Protein AF-A0A7L4N3T1-F1 (afdb_monomer_lite)

InterPro domains:
  IPR019341 Alpha/gamma-adaptin-binding protein p34 [PTHR14659] (2-77)

Foldseek 3Di:
DPPPPDDPAAEDEDQEADPVPQHPVNVCVVCVVVVYDYAHQHYPDAFDPPDPDTDDGHPVVVVVRVVVDDPPPDDDD

pLDDT: mean 87.78, std 10.44, range [48.59, 97.5]

Structure (mmCIF, N/CA/C/O ba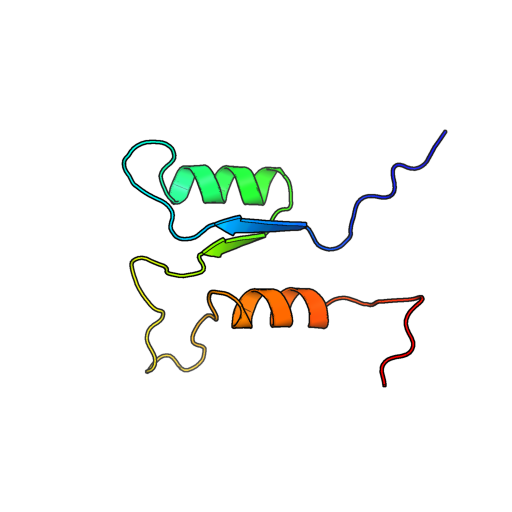ckbone):
data_AF-A0A7L4N3T1-F1
#
_entry.id   AF-A0A7L4N3T1-F1
#
loop_
_atom_site.group_PDB
_atom_site.id
_atom_site.type_symbol
_atom_site.label_atom_id
_atom_site.label_alt_id
_atom_site.label_comp_id
_atom_site.label_asym_id
_atom_site.label_entity_id
_atom_site.label_seq_id
_atom_site.pdbx_PDB_ins_code
_atom_site.Cartn_x
_atom_site.Cartn_y
_atom_site.Cartn_z
_atom_site.occupancy
_atom_site.B_iso_or_equiv
_atom_site.auth_seq_id
_atom_site.auth_comp_id
_atom_site.auth_asym_id
_atom_site.auth_atom_id
_atom_site.pdbx_PDB_model_num
ATOM 1 N N . LEU A 1 1 ? -24.550 16.630 13.359 1.00 48.59 1 LEU A N 1
ATOM 2 C CA . LEU A 1 1 ? -23.124 16.505 13.003 1.00 48.59 1 LEU A CA 1
ATOM 3 C C . LEU A 1 1 ? -22.910 15.036 12.704 1.00 48.59 1 LEU A C 1
ATOM 5 O O . LEU A 1 1 ? -22.897 14.245 13.633 1.00 48.59 1 LEU A O 1
ATOM 9 N N . THR A 1 2 ? -22.950 14.647 11.435 1.00 52.69 2 THR A N 1
ATOM 10 C CA . THR A 1 2 ? -22.552 13.294 11.039 1.00 52.69 2 THR A CA 1
ATOM 11 C C . THR A 1 2 ? -21.049 13.218 11.243 1.00 52.69 2 THR A C 1
ATOM 13 O O . THR A 1 2 ? -20.320 13.938 10.567 1.00 52.69 2 THR A O 1
ATOM 16 N N . GLU A 1 3 ? -20.591 12.431 12.213 1.00 60.47 3 GLU A N 1
ATOM 17 C CA . GLU A 1 3 ? -19.194 12.004 12.233 1.00 60.47 3 GLU A CA 1
ATOM 18 C C . GLU A 1 3 ? -18.935 11.308 10.894 1.00 60.47 3 GLU A C 1
ATOM 20 O O . GLU A 1 3 ? -19.608 10.333 10.551 1.00 60.47 3 GLU A O 1
ATOM 25 N N . GLU A 1 4 ? -18.052 11.879 10.076 1.00 69.12 4 GLU A N 1
ATOM 26 C CA . GLU A 1 4 ? -17.576 11.204 8.877 1.00 69.12 4 GLU A CA 1
ATOM 27 C C . GLU A 1 4 ? -16.724 10.030 9.352 1.00 69.12 4 GLU A C 1
ATOM 29 O O . GLU A 1 4 ? -15.602 10.203 9.822 1.00 69.12 4 GLU A O 1
ATOM 34 N N . TRP A 1 5 ? -17.298 8.830 9.297 1.00 74.12 5 TRP A N 1
ATOM 35 C CA . TRP A 1 5 ? -16.586 7.590 9.567 1.00 74.12 5 TRP A CA 1
ATOM 36 C C . TRP A 1 5 ? -15.551 7.399 8.462 1.00 74.12 5 TRP A C 1
ATOM 38 O O . TRP A 1 5 ? -15.866 6.904 7.378 1.00 74.12 5 TRP A O 1
ATOM 48 N N . LEU A 1 6 ? -14.327 7.853 8.713 1.00 76.50 6 LEU A N 1
ATOM 49 C CA . LEU A 1 6 ? -13.216 7.599 7.812 1.00 76.50 6 LEU A CA 1
ATOM 50 C C . LEU A 1 6 ? -12.787 6.134 7.954 1.00 76.50 6 LEU A C 1
ATOM 52 O O . LEU A 1 6 ? -12.731 5.619 9.073 1.00 76.50 6 LEU A O 1
ATOM 56 N N . PRO A 1 7 ? -12.496 5.445 6.840 1.00 84.62 7 PRO A N 1
ATOM 57 C CA . PRO A 1 7 ? -11.958 4.097 6.904 1.00 84.62 7 PRO A CA 1
ATOM 58 C C . PRO A 1 7 ? -10.600 4.102 7.614 1.00 84.62 7 PRO A C 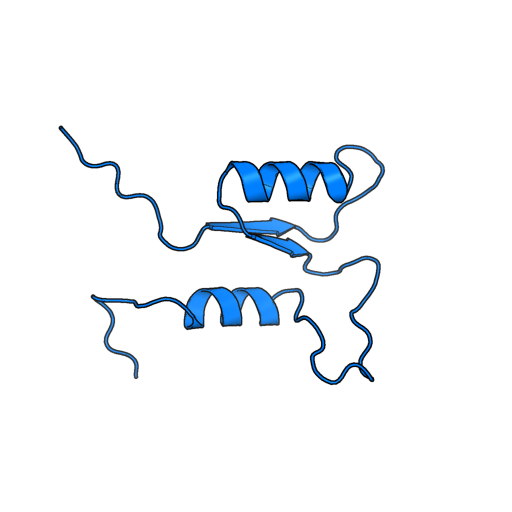1
ATOM 60 O O . PRO A 1 7 ? -9.746 4.941 7.335 1.00 84.62 7 PRO A O 1
ATOM 63 N N . GLU A 1 8 ? -10.387 3.125 8.496 1.00 85.38 8 GLU A N 1
ATOM 64 C CA . GLU A 1 8 ? -9.107 2.933 9.195 1.00 85.38 8 GLU A CA 1
ATOM 65 C C . GLU A 1 8 ? -7.987 2.496 8.237 1.00 85.38 8 GLU A C 1
ATOM 67 O O . GLU A 1 8 ? -6.812 2.754 8.485 1.00 85.38 8 GLU A O 1
ATOM 72 N N . VAL A 1 9 ? -8.357 1.868 7.114 1.00 90.81 9 VAL A N 1
ATOM 73 C CA . VAL A 1 9 ? -7.429 1.359 6.098 1.00 90.81 9 VAL A CA 1
ATOM 74 C C . VAL A 1 9 ? -7.774 1.957 4.746 1.00 90.81 9 VAL A C 1
ATOM 76 O O . VAL A 1 9 ? -8.852 1.709 4.204 1.00 90.81 9 VAL A O 1
ATOM 79 N N . MET A 1 10 ? -6.840 2.707 4.172 1.00 94.75 10 MET A N 1
ATOM 80 C CA . MET A 1 10 ? -6.951 3.253 2.823 1.00 94.75 10 MET A CA 1
ATOM 81 C C . MET A 1 10 ? -5.770 2.759 1.996 1.00 94.75 10 MET A C 1
ATOM 83 O O . MET A 1 10 ? -4.621 3.027 2.329 1.00 94.75 10 MET A O 1
ATOM 87 N N . ILE A 1 11 ? -6.043 2.019 0.921 1.00 96.38 11 ILE A N 1
ATOM 88 C CA . ILE A 1 11 ? -5.006 1.439 0.056 1.00 96.38 11 ILE A CA 1
ATOM 89 C C . ILE A 1 11 ? -5.272 1.876 -1.381 1.00 96.38 11 ILE A C 1
ATOM 91 O O . ILE A 1 11 ? -6.351 1.627 -1.921 1.00 96.38 11 ILE A O 1
ATOM 95 N N . LEU A 1 12 ? -4.286 2.518 -2.008 1.00 96.62 12 LEU A N 1
ATOM 96 C CA . LEU A 1 12 ? -4.296 2.822 -3.432 1.00 96.62 12 LEU A CA 1
ATOM 97 C C . LEU A 1 12 ? -3.509 1.731 -4.148 1.00 96.62 12 LEU A C 1
ATOM 99 O O . LEU A 1 12 ? -2.287 1.651 -4.042 1.00 96.62 12 LEU A O 1
ATOM 103 N N . VAL A 1 13 ? -4.227 0.893 -4.892 1.00 96.31 13 VAL A N 1
ATOM 104 C CA . VAL A 1 13 ? -3.638 -0.225 -5.630 1.00 96.31 13 VAL A CA 1
ATOM 105 C C . VAL A 1 13 ? -3.514 0.136 -7.103 1.00 96.31 13 VAL A C 1
ATOM 107 O O . VAL A 1 13 ? -4.482 0.562 -7.734 1.00 96.31 13 VAL A O 1
ATOM 110 N N . CYS A 1 14 ? -2.335 -0.076 -7.677 1.00 94.75 14 CYS A N 1
ATOM 111 C CA . CYS A 1 14 ? -2.106 0.047 -9.112 1.00 94.75 14 CYS A CA 1
ATOM 112 C C . CYS A 1 14 ? -1.232 -1.106 -9.615 1.00 94.75 14 CYS A C 1
ATOM 114 O O . CYS A 1 14 ? -0.591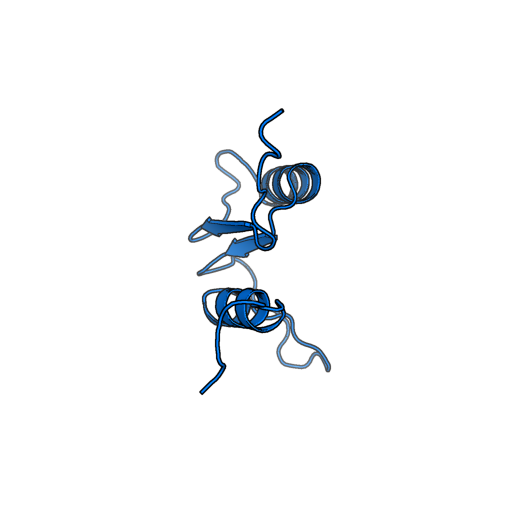 -1.805 -8.834 1.00 94.75 14 CYS A O 1
ATOM 116 N N . ASN A 1 15 ? -1.210 -1.344 -10.929 1.00 93.56 15 ASN A N 1
ATOM 117 C CA . ASN A 1 15 ? -0.342 -2.390 -11.471 1.00 93.56 15 ASN A CA 1
ATOM 118 C C . A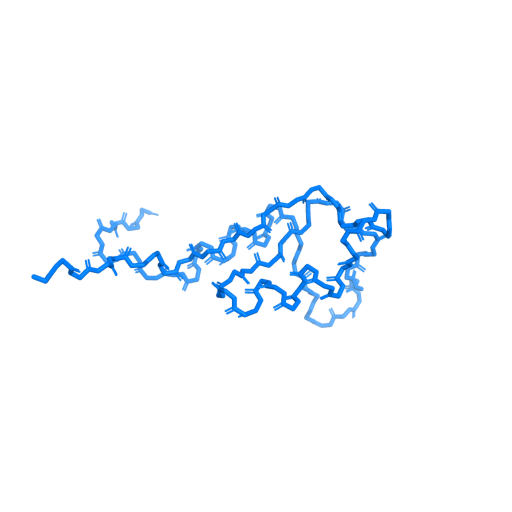SN A 1 15 ? 1.139 -2.030 -11.277 1.00 93.56 15 ASN A C 1
ATOM 120 O O . ASN A 1 15 ? 1.903 -2.793 -10.699 1.00 93.56 15 ASN A O 1
ATOM 124 N N . ARG A 1 16 ? 1.520 -0.844 -11.745 1.00 91.19 16 ARG A N 1
ATOM 125 C CA . ARG A 1 16 ? 2.856 -0.267 -11.621 1.00 91.19 16 ARG A CA 1
ATOM 126 C C . ARG A 1 16 ? 2.741 1.239 -11.819 1.00 91.19 16 ARG A C 1
ATOM 128 O O . ARG A 1 16 ? 1.981 1.672 -12.689 1.00 91.19 16 ARG A O 1
ATOM 135 N N . VAL A 1 17 ? 3.500 2.027 -11.069 1.00 89.75 17 VAL A N 1
ATOM 136 C CA . VAL A 1 17 ? 3.636 3.460 -11.331 1.00 89.75 17 VAL A CA 1
ATOM 137 C C . VAL A 1 17 ? 4.588 3.674 -12.505 1.00 89.75 17 VAL A C 1
ATOM 139 O O . VAL A 1 17 ? 5.626 3.026 -12.613 1.00 89.75 17 VAL A O 1
ATOM 142 N N . SER A 1 18 ? 4.225 4.565 -13.423 1.00 82.88 18 SER A N 1
ATOM 143 C CA . SER A 1 18 ? 4.999 4.807 -14.640 1.00 82.88 18 SER A CA 1
ATOM 144 C C . SER A 1 18 ? 5.517 6.239 -14.677 1.00 82.88 18 SER A C 1
ATOM 146 O O . SER A 1 18 ? 4.811 7.165 -14.283 1.00 82.88 18 SER A O 1
ATOM 148 N N . GLU A 1 19 ? 6.708 6.433 -15.237 1.00 82.69 19 GLU A N 1
ATOM 149 C CA . GLU A 1 19 ? 7.267 7.770 -15.485 1.00 82.69 19 GLU A CA 1
ATOM 150 C C . GLU A 1 19 ? 6.465 8.566 -16.533 1.00 82.69 19 GLU A C 1
ATOM 152 O O . GLU A 1 19 ? 6.522 9.795 -16.576 1.00 82.69 19 GLU A O 1
ATOM 157 N N . ASN A 1 20 ? 5.644 7.888 -17.343 1.00 84.81 20 ASN A N 1
ATOM 158 C CA . ASN A 1 20 ? 4.712 8.528 -18.265 1.00 84.81 20 ASN A CA 1
ATOM 159 C C . ASN A 1 20 ? 3.447 8.962 -17.509 1.00 84.81 20 ASN A C 1
ATOM 161 O O . ASN A 1 20 ? 2.429 8.269 -17.512 1.00 84.81 20 ASN A O 1
ATOM 165 N N . GLY A 1 21 ? 3.522 10.116 -16.845 1.00 86.50 21 GLY A N 1
ATOM 166 C CA . GLY A 1 21 ? 2.408 10.726 -16.117 1.00 86.50 21 GLY A CA 1
ATOM 167 C C . GLY A 1 21 ? 2.766 11.056 -14.670 1.00 86.50 21 GLY A C 1
ATOM 168 O O . GLY A 1 21 ? 3.579 11.944 -14.409 1.00 86.50 21 GLY A O 1
ATOM 169 N N . VAL A 1 22 ? 2.111 10.384 -13.720 1.00 89.81 22 VAL A N 1
ATOM 170 C CA . VAL A 1 22 ? 2.411 10.523 -12.289 1.00 89.81 22 VAL A CA 1
ATOM 171 C C . VAL A 1 22 ? 3.494 9.515 -11.932 1.00 89.81 22 VAL A C 1
ATOM 173 O O . VAL A 1 22 ? 3.221 8.319 -11.888 1.00 89.81 22 VAL A O 1
ATOM 176 N N . ASN A 1 23 ? 4.706 10.006 -11.677 1.00 92.00 23 ASN A N 1
ATOM 177 C CA . ASN A 1 23 ? 5.814 9.165 -11.235 1.00 92.00 23 ASN A CA 1
ATOM 178 C C . ASN A 1 23 ? 5.614 8.648 -9.800 1.00 92.00 23 ASN A C 1
ATOM 180 O O . ASN A 1 23 ? 4.742 9.115 -9.057 1.00 92.00 23 ASN A O 1
ATOM 184 N N . ARG A 1 24 ? 6.452 7.683 -9.402 1.00 91.38 24 ARG A N 1
ATOM 185 C CA . ARG A 1 24 ? 6.350 6.998 -8.102 1.00 91.38 24 ARG A CA 1
ATOM 186 C C . ARG A 1 24 ? 6.396 7.968 -6.931 1.00 91.38 24 ARG A C 1
ATOM 188 O O . ARG A 1 24 ? 5.559 7.882 -6.041 1.00 91.38 24 ARG A O 1
ATOM 195 N N . GLN A 1 25 ? 7.316 8.930 -6.972 1.00 93.00 25 GLN A N 1
ATOM 196 C CA . GLN A 1 25 ? 7.461 9.928 -5.917 1.00 93.00 25 GLN A CA 1
ATOM 197 C C . GLN A 1 25 ? 6.174 10.741 -5.721 1.00 93.00 25 GLN A C 1
ATOM 199 O O . GLN A 1 25 ? 5.673 10.832 -4.605 1.00 93.00 25 GLN A O 1
ATOM 204 N N . LYS A 1 26 ? 5.594 11.282 -6.798 1.00 94.75 26 LYS A N 1
ATOM 205 C CA . LYS A 1 26 ? 4.356 12.072 -6.715 1.00 94.75 26 LYS A CA 1
ATOM 206 C C . LYS A 1 26 ? 3.171 11.240 -6.236 1.00 94.75 26 LYS A C 1
ATOM 208 O O . LYS A 1 26 ? 2.362 11.734 -5.453 1.00 94.75 26 LYS A O 1
ATOM 213 N N . ALA A 1 27 ? 3.057 9.994 -6.701 1.00 94.69 27 ALA A N 1
ATOM 214 C CA . ALA A 1 27 ? 2.018 9.080 -6.234 1.00 94.69 27 ALA A CA 1
ATOM 215 C C . ALA A 1 27 ? 2.167 8.803 -4.729 1.00 94.69 27 ALA A C 1
ATOM 217 O O . ALA A 1 27 ? 1.186 8.889 -3.992 1.00 94.69 27 ALA A O 1
ATOM 218 N N . GLN A 1 28 ? 3.394 8.550 -4.268 1.00 95.25 28 GLN A N 1
ATOM 219 C CA . GLN A 1 28 ? 3.705 8.298 -2.863 1.00 95.25 28 GLN A CA 1
ATOM 220 C C . GLN A 1 28 ? 3.404 9.515 -1.980 1.00 95.25 28 GLN A C 1
ATOM 222 O O . GLN A 1 28 ? 2.725 9.386 -0.964 1.00 95.25 28 GLN A O 1
ATOM 227 N N . GLU A 1 29 ? 3.858 10.706 -2.379 1.00 97.31 29 GLU A N 1
ATOM 228 C CA . GLU A 1 29 ? 3.592 11.963 -1.669 1.00 97.31 29 GLU A CA 1
ATOM 229 C C . GLU A 1 29 ? 2.087 12.231 -1.550 1.00 97.31 29 GLU A C 1
ATOM 231 O O . GLU A 1 29 ? 1.600 12.632 -0.490 1.00 97.31 29 GLU A O 1
ATOM 236 N N . TRP A 1 30 ? 1.331 11.968 -2.621 1.00 96.81 30 TRP A N 1
ATOM 237 C CA . TRP A 1 30 ? -0.122 12.078 -2.593 1.00 96.81 30 TRP A CA 1
ATOM 238 C C . TRP A 1 30 ? -0.741 11.075 -1.617 1.00 96.81 30 TRP A C 1
ATOM 240 O O . TRP A 1 30 ? -1.592 11.469 -0.820 1.00 96.81 30 TRP A O 1
ATOM 250 N N . CYS A 1 31 ? -0.299 9.815 -1.639 1.00 97.19 31 CYS A N 1
ATOM 251 C CA . CYS A 1 31 ? -0.819 8.775 -0.755 1.00 97.19 31 CYS A CA 1
ATOM 252 C C . CYS A 1 31 ? -0.587 9.131 0.719 1.00 97.19 31 CYS A C 1
ATOM 254 O O . CYS A 1 31 ? -1.551 9.192 1.478 1.00 97.19 31 CYS A O 1
ATOM 256 N N . ILE A 1 32 ? 0.638 9.520 1.091 1.00 96.50 32 ILE A N 1
ATOM 257 C CA . ILE A 1 32 ? 0.976 9.966 2.454 1.00 96.50 32 ILE A CA 1
ATOM 258 C C . ILE A 1 32 ? 0.091 11.142 2.881 1.00 96.50 32 ILE A C 1
ATOM 260 O O . ILE A 1 32 ? -0.474 11.133 3.973 1.00 96.50 32 ILE A O 1
ATOM 264 N N . LYS A 1 33 ? -0.075 12.145 2.010 1.00 97.50 33 LYS A N 1
ATOM 265 C CA . LYS A 1 33 ? -0.879 13.337 2.311 1.00 97.50 33 LYS A CA 1
ATOM 266 C C . LYS A 1 33 ? -2.355 13.021 2.584 1.00 97.50 33 LYS A C 1
ATOM 268 O O . LYS A 1 33 ? -2.989 13.754 3.338 1.00 97.50 33 LYS A O 1
ATOM 273 N N . HIS A 1 34 ? -2.899 11.975 1.967 1.00 95.69 34 HIS A N 1
ATOM 274 C CA . HIS A 1 34 ? -4.314 11.607 2.081 1.00 95.69 34 HIS A CA 1
ATOM 275 C C . HIS A 1 34 ? -4.538 10.355 2.942 1.00 95.69 34 HIS A C 1
ATOM 277 O O . HIS A 1 34 ? -5.662 9.872 3.016 1.00 95.69 34 HIS A O 1
ATOM 283 N N . GLY A 1 35 ? -3.492 9.834 3.592 1.00 94.69 35 GLY A N 1
ATOM 284 C CA . GLY A 1 35 ? -3.568 8.654 4.457 1.00 94.69 35 GLY A CA 1
ATOM 285 C C . GLY A 1 35 ? -3.696 7.320 3.716 1.00 94.69 35 GLY A C 1
ATOM 286 O O . GLY A 1 35 ? -4.072 6.328 4.331 1.00 94.69 35 GLY A O 1
ATOM 287 N N . PHE A 1 36 ? -3.410 7.284 2.415 1.00 96.69 36 PHE A N 1
ATOM 288 C CA . PHE A 1 36 ? -3.365 6.044 1.647 1.00 96.69 36 PHE A CA 1
ATOM 289 C C . PHE A 1 36 ? -2.003 5.367 1.772 1.00 96.69 36 PHE A C 1
ATOM 291 O O . PHE A 1 36 ? -0.955 6.012 1.779 1.00 96.69 36 PHE A O 1
ATOM 298 N N . GLU A 1 37 ? -2.025 4.044 1.744 1.00 95.56 37 GLU A N 1
ATOM 299 C CA . GLU A 1 37 ? -0.871 3.225 1.419 1.00 95.56 37 GLU A CA 1
ATOM 300 C C . GLU A 1 37 ? -0.835 2.953 -0.093 1.00 95.56 37 GLU A C 1
ATOM 302 O O . GLU A 1 37 ? -1.809 2.454 -0.658 1.00 95.56 37 GLU A O 1
ATOM 307 N N . LEU A 1 38 ? 0.280 3.269 -0.758 1.00 95.69 38 LEU A N 1
ATOM 308 C CA . LEU A 1 38 ? 0.485 2.931 -2.167 1.00 95.69 38 LEU A CA 1
ATOM 309 C C . LEU A 1 38 ? 0.976 1.486 -2.295 1.00 95.69 38 LEU A C 1
ATOM 311 O O . LEU A 1 38 ? 2.030 1.148 -1.763 1.00 95.69 38 LEU A O 1
ATOM 315 N N . VAL A 1 39 ? 0.259 0.656 -3.056 1.00 96.00 39 VAL A N 1
ATOM 316 C CA . VAL A 1 39 ? 0.669 -0.726 -3.338 1.00 96.00 39 VAL A CA 1
ATOM 317 C C . VAL A 1 39 ? 0.692 -0.990 -4.841 1.00 96.00 39 VAL A C 1
ATOM 319 O O . VAL A 1 39 ? -0.333 -0.942 -5.523 1.00 96.00 39 VAL A O 1
ATOM 322 N N . GLU A 1 40 ? 1.873 -1.333 -5.351 1.00 94.94 40 GLU A N 1
ATOM 323 C CA . GLU A 1 40 ? 2.066 -1.788 -6.729 1.00 94.94 40 GLU A CA 1
ATOM 324 C C . GLU A 1 40 ? 1.925 -3.318 -6.800 1.00 94.94 40 GLU A C 1
ATOM 326 O O . GLU A 1 40 ? 2.576 -4.047 -6.049 1.00 94.94 40 GLU A O 1
ATOM 331 N N . LEU A 1 41 ? 1.081 -3.825 -7.706 1.00 95.06 41 LEU A N 1
ATOM 332 C CA . LEU A 1 41 ? 0.903 -5.268 -7.937 1.00 95.06 41 LEU A CA 1
ATOM 333 C C . LEU A 1 41 ? 2.091 -5.902 -8.667 1.00 95.06 41 LEU A C 1
ATOM 335 O O . LEU A 1 41 ? 2.315 -7.105 -8.570 1.00 95.06 41 LEU A O 1
ATOM 339 N N . SER A 1 42 ? 2.819 -5.109 -9.443 1.00 91.88 42 SER A N 1
ATOM 340 C CA . SER A 1 42 ? 3.954 -5.521 -10.263 1.00 91.88 42 SER A CA 1
ATOM 341 C C . SER A 1 42 ? 4.984 -4.387 -10.305 1.00 91.88 42 SER A C 1
ATOM 343 O O . SER A 1 42 ? 5.163 -3.758 -11.358 1.00 91.88 42 SER A O 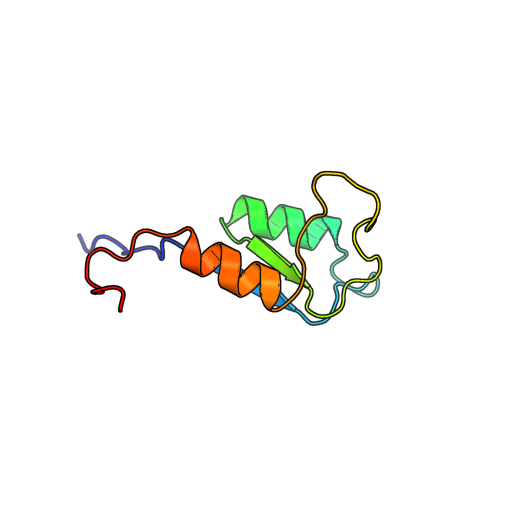1
ATOM 345 N N . PRO A 1 43 ? 5.647 -4.087 -9.169 1.00 90.19 43 PRO A N 1
ATOM 346 C CA . PRO A 1 43 ? 6.607 -2.990 -9.078 1.00 90.19 43 PRO A CA 1
ATOM 347 C C . PRO A 1 43 ? 7.758 -3.162 -10.079 1.00 90.19 43 PRO A C 1
ATOM 349 O O . PRO A 1 43 ? 8.021 -4.258 -10.583 1.00 90.19 43 PRO A O 1
ATOM 352 N N . GLY A 1 44 ? 8.403 -2.046 -10.430 1.00 86.50 44 GLY A N 1
ATOM 353 C CA . GLY A 1 44 ? 9.584 -2.021 -11.305 1.00 86.50 44 GLY A CA 1
ATOM 354 C C . GLY A 1 44 ? 10.764 -2.792 -10.735 1.00 86.50 44 GLY A C 1
ATOM 355 O O . GLY A 1 44 ? 11.413 -3.549 -11.453 1.00 86.50 44 GLY A O 1
ATOM 356 N N . GLU A 1 45 ? 10.971 -2.608 -9.440 1.00 85.56 45 GLU A N 1
ATOM 357 C CA . GLU A 1 45 ? 12.047 -3.183 -8.654 1.00 85.56 45 GLU A CA 1
ATOM 358 C C . GLU A 1 45 ? 11.414 -3.976 -7.517 1.00 85.56 45 GLU A C 1
ATOM 360 O O . GLU A 1 45 ? 10.460 -3.517 -6.879 1.00 85.56 45 GLU A O 1
ATOM 365 N N . LEU A 1 46 ? 11.905 -5.195 -7.321 1.00 87.56 46 LEU A N 1
ATOM 366 C CA . LEU A 1 46 ? 11.505 -6.016 -6.192 1.00 87.56 46 LEU A CA 1
ATOM 367 C C . LEU A 1 46 ? 12.408 -5.698 -4.992 1.00 87.56 46 LEU A C 1
ATOM 369 O O . LEU A 1 46 ? 13.558 -5.305 -5.195 1.00 87.56 46 LEU A O 1
ATOM 373 N N . PRO A 1 47 ? 11.889 -5.857 -3.765 1.00 88.12 47 PRO A N 1
ATOM 374 C CA . PRO A 1 47 ? 12.708 -5.839 -2.559 1.00 88.12 47 PRO A CA 1
ATOM 375 C C . PRO A 1 47 ? 13.851 -6.854 -2.674 1.00 88.12 47 PRO A C 1
ATOM 377 O O . PRO A 1 47 ? 13.675 -7.903 -3.298 1.00 88.12 47 PRO A O 1
ATOM 380 N N . ASP A 1 48 ? 14.992 -6.543 -2.066 1.00 90.12 48 ASP A N 1
ATOM 381 C CA . ASP A 1 48 ? 16.109 -7.482 -1.966 1.00 90.12 48 ASP A CA 1
ATOM 382 C C . ASP A 1 48 ? 15.701 -8.670 -1.081 1.00 90.12 48 ASP A C 1
ATOM 384 O O . ASP A 1 48 ? 15.232 -8.476 0.039 1.00 90.12 48 ASP A O 1
ATOM 388 N N . GLU A 1 49 ? 15.824 -9.894 -1.598 1.00 84.69 49 GLU A N 1
ATOM 389 C CA . GLU A 1 49 ? 15.452 -11.109 -0.863 1.00 84.69 49 GLU A CA 1
ATOM 390 C C . GLU A 1 49 ? 16.475 -11.472 0.221 1.00 84.69 49 GLU A C 1
ATOM 392 O O . GLU A 1 49 ? 16.122 -12.195 1.154 1.00 84.69 49 GLU A O 1
ATOM 397 N N . ASP A 1 50 ? 17.706 -10.961 0.112 1.00 92.06 50 ASP A N 1
ATOM 398 C CA . ASP A 1 50 ? 18.773 -11.165 1.094 1.00 92.06 50 ASP A CA 1
ATOM 399 C C . ASP A 1 50 ? 18.711 -10.148 2.253 1.00 92.06 50 ASP A C 1
ATOM 401 O O . ASP A 1 50 ? 19.491 -10.246 3.203 1.00 92.06 50 ASP A O 1
ATOM 405 N N . ASP A 1 51 ? 17.793 -9.175 2.200 1.00 93.19 51 ASP A N 1
ATOM 406 C CA . ASP A 1 51 ? 17.503 -8.294 3.334 1.00 93.19 51 ASP A CA 1
ATOM 407 C C . ASP A 1 51 ? 16.887 -9.116 4.480 1.00 93.19 51 ASP A C 1
ATOM 409 O O . ASP A 1 51 ? 16.016 -9.960 4.264 1.00 93.19 51 ASP A O 1
ATOM 413 N N . ASP A 1 52 ? 17.304 -8.855 5.720 1.00 92.94 52 ASP A N 1
ATOM 414 C CA . ASP A 1 52 ? 16.732 -9.493 6.912 1.00 92.94 52 ASP A CA 1
ATOM 415 C C . ASP A 1 52 ? 15.231 -9.162 7.062 1.00 92.94 52 ASP A C 1
ATOM 417 O O . ASP A 1 52 ? 14.469 -9.924 7.671 1.00 92.94 52 ASP A O 1
ATOM 421 N N . PHE A 1 53 ? 14.792 -8.024 6.506 1.00 87.94 53 PHE A N 1
ATOM 422 C CA . PHE A 1 53 ? 13.409 -7.547 6.559 1.00 87.94 53 PHE A CA 1
ATOM 423 C C . PHE A 1 53 ? 12.911 -7.071 5.187 1.00 87.94 53 PHE A C 1
ATOM 425 O O . PHE A 1 53 ? 12.631 -5.883 5.010 1.00 87.94 53 PHE A O 1
ATOM 432 N N . PRO A 1 54 ? 12.713 -7.986 4.222 1.00 89.31 54 PRO A N 1
ATOM 433 C CA . PRO A 1 54 ? 12.292 -7.604 2.888 1.00 89.31 54 PRO A CA 1
ATOM 434 C C . PRO A 1 54 ? 10.874 -7.031 2.938 1.00 89.31 54 PRO A C 1
ATOM 436 O O . PRO A 1 54 ? 9.946 -7.636 3.499 1.00 89.31 54 PRO A O 1
ATOM 439 N N . GLU A 1 55 ? 10.687 -5.864 2.322 1.00 87.94 55 GLU A N 1
ATOM 440 C CA . GLU A 1 55 ? 9.358 -5.282 2.164 1.00 87.94 55 GLU A CA 1
ATOM 441 C C . GLU A 1 55 ? 8.436 -6.256 1.414 1.00 87.94 55 GLU A C 1
ATOM 443 O O . GLU A 1 55 ? 8.854 -7.051 0.573 1.00 87.94 55 GLU A O 1
ATOM 448 N N . SER A 1 56 ? 7.140 -6.223 1.709 1.00 92.81 56 SER A N 1
ATOM 449 C CA . SER A 1 56 ? 6.164 -6.967 0.918 1.00 92.81 56 SER A CA 1
ATOM 450 C C . SER A 1 56 ? 5.540 -6.057 -0.135 1.00 92.81 56 SER A C 1
ATOM 452 O O . SER A 1 56 ? 5.314 -4.870 0.089 1.00 92.81 56 SER A O 1
ATOM 454 N N . THR A 1 57 ? 5.221 -6.627 -1.294 1.00 93.44 57 THR A N 1
ATOM 455 C CA . THR A 1 57 ? 4.574 -5.917 -2.405 1.00 93.44 57 THR A CA 1
ATOM 456 C C . THR A 1 57 ? 3.321 -6.667 -2.870 1.00 93.44 57 THR A C 1
ATOM 458 O O . THR A 1 57 ? 3.014 -7.770 -2.395 1.00 93.44 57 THR A O 1
ATOM 461 N N . GLY A 1 58 ? 2.541 -6.049 -3.761 1.00 94.88 58 GLY A N 1
ATOM 462 C CA . GLY A 1 58 ? 1.333 -6.629 -4.345 1.00 94.88 58 GLY A CA 1
ATOM 463 C C . GLY A 1 58 ? 0.309 -7.151 -3.333 1.00 94.88 58 GLY A C 1
ATOM 464 O O . GLY A 1 58 ? 0.098 -6.577 -2.265 1.00 94.88 58 GLY A O 1
ATOM 465 N N . VAL A 1 59 ? -0.350 -8.265 -3.670 1.00 95.88 59 VAL A N 1
ATOM 466 C CA . VAL A 1 59 ? -1.440 -8.837 -2.854 1.00 95.88 59 VAL A CA 1
ATOM 467 C C . VAL A 1 59 ? -0.971 -9.214 -1.448 1.00 95.88 59 VAL A C 1
ATOM 469 O O . VAL A 1 59 ? -1.720 -9.037 -0.489 1.00 95.88 59 VAL A O 1
ATOM 472 N N . LYS A 1 60 ? 0.281 -9.672 -1.298 1.00 94.69 60 LYS A N 1
ATOM 473 C CA . LYS A 1 60 ? 0.859 -10.001 0.013 1.00 94.69 60 LYS A CA 1
ATOM 474 C C . LYS A 1 60 ? 0.834 -8.782 0.937 1.00 94.69 60 LYS A C 1
ATOM 476 O O . LYS A 1 60 ? 0.432 -8.916 2.092 1.00 94.69 60 LYS A O 1
ATOM 481 N N . ARG A 1 61 ? 1.193 -7.600 0.426 1.00 95.31 61 ARG A N 1
ATOM 482 C CA . ARG A 1 61 ? 1.159 -6.356 1.203 1.00 95.31 61 ARG A CA 1
ATOM 483 C C . ARG A 1 61 ? -0.260 -5.923 1.550 1.00 95.31 61 ARG A C 1
ATOM 485 O O . ARG A 1 61 ? -0.511 -5.573 2.697 1.00 95.31 61 ARG A O 1
ATOM 492 N N . ILE A 1 62 ? -1.197 -6.040 0.606 1.00 95.69 62 ILE A N 1
ATOM 493 C CA . ILE A 1 62 ? -2.620 -5.726 0.835 1.00 95.69 62 ILE A CA 1
ATOM 494 C C . ILE A 1 62 ? -3.175 -6.563 1.993 1.00 95.69 62 ILE A C 1
ATOM 496 O O . ILE A 1 62 ? -3.790 -6.028 2.911 1.00 95.69 62 ILE A O 1
ATOM 500 N N . VAL A 1 63 ? -2.923 -7.875 1.985 1.00 94.81 63 VAL A N 1
ATOM 501 C CA . VAL A 1 63 ? -3.377 -8.776 3.055 1.00 94.81 63 VAL A CA 1
ATOM 502 C C . VAL A 1 63 ? -2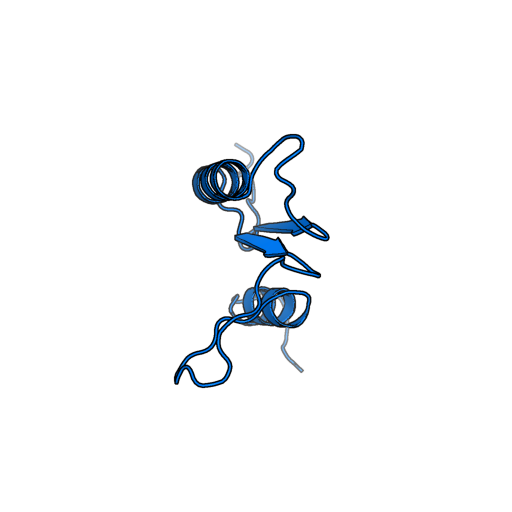.740 -8.408 4.395 1.00 94.81 63 VAL A C 1
ATOM 504 O O . VAL A 1 63 ? -3.428 -8.391 5.411 1.00 94.81 63 VAL A O 1
ATOM 507 N N . GLN A 1 64 ? -1.446 -8.078 4.416 1.00 93.38 64 GLN A N 1
ATOM 508 C CA . GLN A 1 64 ? -0.768 -7.641 5.640 1.00 93.38 64 GLN A CA 1
ATOM 509 C C . GLN A 1 64 ? -1.344 -6.335 6.194 1.00 93.38 64 GLN A C 1
ATOM 511 O O . GLN A 1 64 ? -1.579 -6.253 7.397 1.00 93.38 64 GLN A O 1
ATOM 516 N N . ALA A 1 65 ? -1.604 -5.345 5.336 1.00 92.56 65 ALA A N 1
ATOM 517 C CA . ALA A 1 65 ? -2.225 -4.088 5.737 1.00 92.56 65 ALA A CA 1
ATOM 518 C C . ALA A 1 65 ? -3.612 -4.335 6.348 1.00 92.56 65 ALA A C 1
ATOM 520 O O . ALA A 1 65 ? -3.903 -3.843 7.432 1.00 92.56 65 ALA A O 1
ATOM 521 N N . LEU A 1 66 ? -4.444 -5.175 5.726 1.00 91.69 66 LEU A N 1
ATOM 522 C CA . LEU A 1 66 ? -5.768 -5.518 6.258 1.00 91.69 66 LEU A CA 1
ATOM 523 C C . LEU A 1 66 ? -5.698 -6.291 7.587 1.00 91.69 66 LEU A C 1
ATOM 525 O O . LEU A 1 66 ? -6.450 -5.987 8.512 1.00 91.69 66 LEU A O 1
ATOM 529 N N . ASN A 1 67 ? -4.780 -7.252 7.711 1.00 89.69 67 ASN A N 1
ATOM 530 C CA . ASN A 1 67 ? -4.626 -8.064 8.923 1.00 89.69 67 ASN A CA 1
ATOM 531 C C . ASN A 1 67 ? -4.032 -7.293 10.109 1.00 89.69 67 ASN A C 1
ATOM 533 O O . ASN A 1 67 ? -4.224 -7.703 11.250 1.00 89.69 67 ASN A O 1
ATOM 537 N N . ALA A 1 68 ? -3.309 -6.199 9.860 1.00 87.25 68 ALA A N 1
ATOM 538 C CA . ALA A 1 68 ? -2.759 -5.348 10.913 1.00 87.25 68 ALA A CA 1
ATOM 539 C C . ALA A 1 68 ? -3.825 -4.487 11.616 1.00 87.25 68 ALA A C 1
ATOM 541 O O . ALA A 1 68 ? -3.534 -3.879 12.645 1.00 87.25 68 ALA A O 1
ATOM 542 N N . ASN A 1 69 ? -5.046 -4.426 11.076 1.00 82.81 69 ASN A N 1
ATOM 543 C CA . ASN A 1 69 ? -6.118 -3.599 11.617 1.00 82.81 69 ASN A CA 1
ATOM 544 C C . ASN A 1 69 ? -7.003 -4.340 12.620 1.00 82.81 69 ASN A C 1
ATOM 546 O O . ASN A 1 69 ? -7.144 -5.565 12.585 1.00 82.81 69 ASN A O 1
ATOM 550 N N . VAL A 1 70 ? -7.609 -3.571 13.530 1.00 76.62 70 VAL A N 1
ATOM 551 C CA . VAL A 1 70 ? -8.470 -4.093 14.594 1.00 76.62 70 VAL A CA 1
ATOM 552 C C . VAL A 1 70 ? -9.925 -4.008 14.156 1.00 76.62 70 VAL A C 1
ATOM 554 O O . VAL A 1 70 ? -10.576 -2.974 14.234 1.00 76.62 70 VAL A O 1
ATOM 557 N N . TRP A 1 71 ? -10.473 -5.143 13.749 1.00 82.12 71 TRP A N 1
ATOM 558 C CA . TRP A 1 71 ? -11.846 -5.230 13.268 1.00 82.12 71 TRP A CA 1
ATOM 559 C C . TRP A 1 71 ? -12.813 -5.457 14.434 1.00 82.12 71 TRP A C 1
ATOM 561 O O . TRP A 1 71 ? -13.231 -6.579 14.705 1.00 82.12 71 TRP A O 1
ATOM 571 N N . SER A 1 72 ? -13.172 -4.379 15.136 1.00 70.94 72 SER A N 1
ATOM 572 C CA . SER A 1 72 ? -13.977 -4.402 16.375 1.00 70.94 72 SER A CA 1
ATOM 573 C C . SER A 1 72 ? -15.327 -5.131 16.269 1.00 70.94 72 SER A C 1
ATOM 575 O O . SER A 1 72 ? -15.825 -5.648 17.267 1.00 70.94 72 SER A O 1
ATOM 577 N N . ASN A 1 73 ? -15.897 -5.224 15.064 1.00 75.94 73 ASN A N 1
ATOM 578 C CA . ASN A 1 73 ? -17.176 -5.890 14.794 1.00 75.94 73 ASN A CA 1
ATOM 579 C C . ASN A 1 73 ? -17.034 -7.246 14.078 1.00 75.94 73 ASN A C 1
ATOM 581 O O . ASN A 1 73 ? -18.033 -7.815 13.634 1.00 75.94 73 ASN A O 1
ATOM 585 N N . VAL A 1 74 ? -15.812 -7.767 13.934 1.00 75.44 74 VAL A N 1
ATOM 586 C CA . VAL A 1 74 ? -15.542 -9.040 13.256 1.00 75.44 74 VAL A CA 1
ATOM 587 C C . VAL A 1 74 ? -15.003 -10.047 14.263 1.00 75.44 74 VAL A C 1
ATOM 589 O O . VAL A 1 74 ? -14.000 -9.818 14.932 1.00 75.44 74 VAL A O 1
ATOM 592 N N . VAL A 1 75 ? -15.652 -11.208 14.339 1.00 72.00 75 VAL A N 1
ATOM 593 C CA . VAL A 1 75 ? -15.097 -12.368 15.042 1.00 72.00 75 VAL A CA 1
ATOM 594 C C . VAL A 1 75 ? -14.114 -13.049 14.096 1.00 72.00 75 VAL A C 1
ATOM 596 O O . VAL A 1 75 ? -14.530 -13.664 13.111 1.00 72.00 75 VAL A O 1
ATOM 599 N N . MET A 1 76 ? -12.818 -12.916 14.381 1.00 66.44 76 MET A N 1
ATOM 600 C CA . MET A 1 76 ? -11.770 -13.680 13.695 1.00 66.44 76 MET A CA 1
ATOM 601 C C . MET A 1 76 ? -12.045 -15.180 13.888 1.00 66.44 76 MET A C 1
ATOM 603 O O . MET A 1 76 ? -12.315 -15.615 15.009 1.00 66.44 76 MET A O 1
ATOM 607 N N . LYS A 1 77 ? -12.039 -15.947 12.792 1.00 63.69 77 LYS A N 1
ATOM 608 C CA . LYS A 1 77 ? -12.217 -17.407 12.798 1.00 63.69 77 LYS A CA 1
ATOM 609 C C . LYS A 1 77 ? -10.882 -18.127 12.762 1.00 63.69 77 LYS A C 1
ATOM 611 O O . LYS A 1 77 ? -9.983 -17.627 12.052 1.00 63.69 77 LYS A O 1
#

Radius of gyration: 15.14 Å; chains: 1; bounding box: 42×34×35 Å

Organism: NCBI:txid390723

Sequence (77 aa):
LTEEWLPEVMILVCNRVSENGVNRQKAQEWCIKHGFELVELSPGELPDEDDDFPESTGVKRIVQALNANVWSNVVMK

Secondary structure (DSSP, 8-state):
-------S--EEEES---SSSS-HHHHHHHHHHHTPEEEESS-SSPPPTTSSSPPP-HHHHHHHHHHTS--TT----